Protein AF-A0AAU7WHI7-F1 (afdb_monomer)

Mean predicted aligned error: 7.65 Å

Solvent-accessible surface area (backbone atoms only — not comparable to full-atom values): 5288 Å² total; per-residue (Å²): 136,68,83,76,80,63,78,81,65,81,7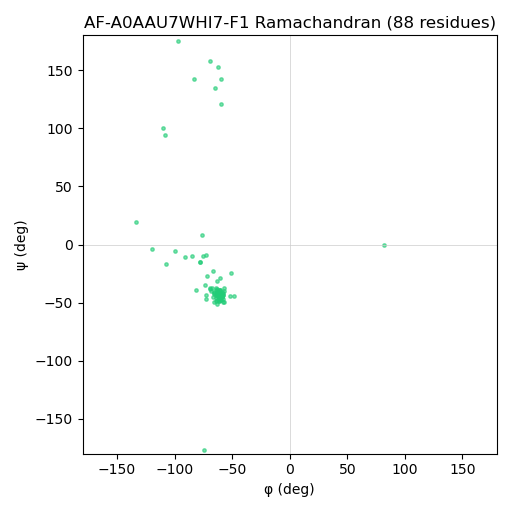4,52,69,70,57,50,53,52,50,53,45,38,50,53,40,58,71,68,45,51,70,71,54,47,50,51,53,50,51,52,53,51,55,52,51,48,39,46,75,72,47,94,64,87,50,40,70,67,58,51,52,55,50,52,54,48,53,42,54,51,44,36,53,51,49,53,53,52,52,54,49,55,54,54,54,60,64,73,78,112

Structure (mmCIF, N/CA/C/O backbone):
data_AF-A0AAU7WHI7-F1
#
_entry.id   AF-A0AAU7WHI7-F1
#
loop_
_atom_site.group_PDB
_atom_site.id
_atom_site.type_symbol
_atom_site.label_atom_id
_atom_site.label_alt_id
_atom_site.label_comp_id
_atom_site.label_asym_id
_atom_site.label_entity_id
_atom_site.label_seq_id
_atom_site.pdbx_PDB_ins_code
_atom_site.Cartn_x
_atom_site.Cartn_y
_atom_site.Cartn_z
_atom_site.occupancy
_atom_site.B_iso_or_equiv
_atom_site.auth_seq_id
_atom_site.auth_comp_id
_atom_site.auth_asym_id
_atom_site.auth_atom_id
_atom_site.pdbx_PDB_model_num
ATOM 1 N N . MET A 1 1 ? 23.864 1.587 -8.526 1.00 48.09 1 MET A N 1
ATOM 2 C CA . MET A 1 1 ? 23.681 2.351 -7.274 1.00 48.09 1 MET A CA 1
ATOM 3 C C . MET A 1 1 ? 24.639 1.775 -6.247 1.00 48.09 1 MET A C 1
ATOM 5 O O . MET A 1 1 ? 24.717 0.555 -6.141 1.00 48.09 1 MET A O 1
ATOM 9 N N . SER A 1 2 ? 25.451 2.620 -5.614 1.00 42.69 2 SER A N 1
ATOM 10 C CA . SER A 1 2 ? 26.477 2.195 -4.650 1.00 42.69 2 SER A CA 1
ATOM 11 C C . SER A 1 2 ? 25.840 2.003 -3.273 1.00 42.69 2 SER A C 1
ATOM 13 O O . SER A 1 2 ? 24.994 2.796 -2.870 1.00 42.69 2 SER A O 1
ATOM 15 N N . LYS A 1 3 ? 26.289 0.987 -2.527 1.00 44.62 3 LYS A N 1
ATOM 16 C CA . LYS A 1 3 ? 25.899 0.709 -1.129 1.00 44.62 3 LYS A CA 1
ATOM 17 C C . LYS A 1 3 ? 26.031 1.934 -0.202 1.00 44.62 3 LYS A C 1
ATOM 19 O O . LYS A 1 3 ? 25.314 2.026 0.785 1.00 44.62 3 LYS A O 1
ATOM 24 N N . SER A 1 4 ? 26.889 2.893 -0.557 1.00 51.88 4 SER A N 1
ATOM 25 C CA . SER A 1 4 ? 27.212 4.070 0.257 1.00 51.88 4 SER A CA 1
ATOM 26 C C . SER A 1 4 ? 26.141 5.171 0.291 1.00 51.88 4 SER A C 1
ATOM 28 O O . SER A 1 4 ? 26.277 6.104 1.075 1.00 51.88 4 SER A O 1
ATOM 30 N N . GLU A 1 5 ? 25.095 5.128 -0.544 1.00 51.97 5 GLU A N 1
ATOM 31 C CA . GLU A 1 5 ? 24.074 6.198 -0.580 1.00 51.97 5 GLU A CA 1
ATOM 32 C C . GLU A 1 5 ? 23.051 6.116 0.573 1.00 51.97 5 GLU A C 1
ATOM 34 O O . GLU A 1 5 ? 22.365 7.102 0.852 1.00 51.97 5 GLU A O 1
ATOM 39 N N . PHE A 1 6 ? 22.980 4.976 1.272 1.00 54.41 6 PHE A N 1
ATOM 40 C CA . PHE A 1 6 ? 22.018 4.727 2.356 1.00 54.41 6 PHE A CA 1
ATOM 41 C C . PHE A 1 6 ? 22.632 4.718 3.766 1.00 54.41 6 PHE A C 1
ATOM 43 O O . PHE A 1 6 ? 21.897 4.858 4.738 1.00 54.41 6 PHE A O 1
ATOM 50 N N . GLU A 1 7 ? 23.956 4.595 3.912 1.00 49.59 7 GLU A N 1
ATOM 51 C CA . GLU A 1 7 ? 24.595 4.290 5.208 1.00 49.59 7 GLU A CA 1
ATOM 52 C C . GLU A 1 7 ? 24.607 5.448 6.229 1.00 49.59 7 GLU A C 1
ATOM 54 O O . GLU A 1 7 ? 24.910 5.208 7.390 1.00 49.59 7 GLU A O 1
ATOM 59 N N . ASN A 1 8 ? 24.228 6.679 5.854 1.00 52.91 8 ASN A N 1
ATOM 60 C CA . ASN A 1 8 ? 24.307 7.853 6.746 1.00 52.91 8 ASN A CA 1
ATOM 61 C C . ASN A 1 8 ? 23.058 8.753 6.774 1.00 52.91 8 ASN A C 1
ATOM 63 O O . ASN A 1 8 ? 23.139 9.910 7.187 1.00 52.91 8 ASN A O 1
ATOM 67 N N . LYS A 1 9 ? 21.889 8.265 6.347 1.00 63.00 9 LYS A N 1
ATOM 68 C CA . LYS A 1 9 ? 20.636 9.027 6.478 1.00 63.00 9 LYS A CA 1
ATOM 69 C C . LYS A 1 9 ? 19.765 8.394 7.552 1.00 63.00 9 LYS A C 1
ATOM 71 O O . LYS A 1 9 ? 19.013 7.468 7.269 1.00 63.00 9 LYS A O 1
ATOM 76 N N . ILE A 1 10 ? 19.866 8.906 8.779 1.00 66.00 10 ILE A N 1
ATOM 77 C CA . ILE A 1 10 ? 18.822 8.680 9.783 1.00 66.00 10 ILE A CA 1
ATOM 78 C C . ILE A 1 10 ? 17.536 9.274 9.196 1.00 66.00 10 ILE A C 1
ATOM 80 O O . ILE A 1 10 ? 17.519 10.445 8.811 1.00 66.00 10 ILE A O 1
ATOM 84 N N . ALA A 1 11 ? 16.503 8.446 9.034 1.00 71.19 11 ALA A N 1
ATOM 85 C CA . ALA A 1 11 ? 15.200 8.907 8.572 1.00 71.19 11 ALA A CA 1
ATOM 86 C C . ALA A 1 11 ? 14.651 9.948 9.560 1.00 71.19 11 ALA A C 1
ATOM 88 O O . ALA A 1 11 ? 14.864 9.826 10.767 1.00 71.19 11 ALA A O 1
ATOM 89 N N . SER A 1 12 ? 13.971 10.982 9.061 1.00 82.00 12 SER A N 1
ATOM 90 C CA . SER A 1 12 ? 13.279 11.921 9.945 1.00 82.00 12 SER A CA 1
ATOM 91 C C . SER A 1 12 ? 12.186 11.197 10.732 1.00 82.00 12 SER A C 1
ATOM 93 O O . SER A 1 12 ? 11.626 10.211 10.254 1.00 82.00 12 SER A O 1
ATOM 95 N N . GLU A 1 13 ? 11.857 11.713 11.913 1.00 81.81 13 GLU A N 1
ATOM 96 C CA . GLU A 1 13 ? 10.748 11.214 12.738 1.00 81.81 13 GLU A CA 1
ATOM 97 C C . GLU A 1 13 ? 9.441 11.143 11.929 1.00 81.81 13 GLU A C 1
ATOM 99 O O . GLU A 1 13 ? 8.803 10.098 11.875 1.00 81.81 13 GLU A O 1
ATOM 104 N N . GLU A 1 14 ? 9.144 12.183 11.141 1.00 82.12 14 GLU A N 1
ATOM 105 C CA . GLU A 1 14 ? 7.992 12.207 10.227 1.00 82.12 14 GLU A CA 1
ATOM 106 C C . GLU A 1 14 ? 7.992 11.057 9.203 1.00 82.12 14 GLU A C 1
ATOM 108 O O . GLU A 1 14 ? 6.936 10.527 8.852 1.00 82.12 14 GLU A O 1
ATOM 113 N N . ALA A 1 15 ? 9.164 10.664 8.695 1.00 80.31 15 ALA A N 1
ATOM 114 C CA . ALA A 1 15 ? 9.273 9.571 7.733 1.00 80.31 15 ALA A CA 1
ATOM 115 C C . ALA A 1 15 ? 9.065 8.203 8.401 1.00 80.31 15 ALA A C 1
ATOM 117 O O . ALA A 1 15 ? 8.480 7.311 7.782 1.00 80.31 15 ALA A O 1
ATOM 118 N N . VAL A 1 16 ? 9.513 8.048 9.651 1.00 83.56 16 VAL A N 1
ATOM 119 C CA . VAL A 1 16 ? 9.268 6.848 10.464 1.00 83.56 16 VAL A CA 1
ATOM 120 C C . VAL A 1 16 ? 7.778 6.724 10.775 1.00 83.56 16 VAL A C 1
ATOM 122 O O . VAL A 1 16 ? 7.179 5.700 10.456 1.00 83.56 16 VAL A O 1
ATOM 125 N N . ASP A 1 17 ? 7.154 7.798 11.261 1.00 85.69 17 ASP A N 1
ATOM 126 C CA . ASP A 1 17 ? 5.717 7.834 11.548 1.00 85.69 17 ASP A CA 1
ATOM 127 C C . ASP A 1 17 ? 4.884 7.517 10.304 1.00 85.69 17 ASP A C 1
ATOM 129 O O . ASP A 1 17 ? 3.896 6.778 10.360 1.00 85.69 17 ASP A O 1
ATOM 133 N N . HIS A 1 18 ? 5.264 8.063 9.147 1.00 84.25 18 HIS A N 1
ATOM 134 C CA . HIS A 1 18 ? 4.581 7.759 7.895 1.00 84.25 18 HIS A CA 1
ATOM 135 C C . HIS A 1 18 ? 4.650 6.263 7.559 1.00 84.25 18 HIS A C 1
ATOM 137 O O . HIS A 1 18 ? 3.633 5.664 7.206 1.00 84.25 18 HIS A O 1
ATOM 143 N N . TYR A 1 19 ? 5.828 5.657 7.701 1.00 85.94 19 TYR A N 1
ATOM 144 C CA . TYR A 1 19 ? 6.036 4.240 7.429 1.00 85.94 19 TYR A CA 1
ATOM 145 C C . TYR A 1 19 ? 5.229 3.346 8.379 1.00 85.94 19 TYR A C 1
ATOM 147 O O . TYR A 1 19 ? 4.520 2.446 7.921 1.00 85.94 19 TYR A O 1
ATOM 155 N N . ASP A 1 20 ? 5.252 3.642 9.677 1.00 90.88 20 ASP A N 1
ATOM 156 C CA . ASP A 1 20 ? 4.499 2.891 10.682 1.00 90.88 20 ASP A CA 1
ATOM 157 C C . ASP A 1 20 ? 2.987 2.988 10.445 1.00 90.88 20 ASP A C 1
ATOM 159 O O . ASP A 1 20 ? 2.265 1.994 10.550 1.00 90.88 20 ASP A O 1
ATOM 163 N N . ASN A 1 21 ? 2.489 4.158 10.037 1.00 91.88 21 ASN A N 1
ATOM 164 C CA . ASN A 1 21 ? 1.082 4.336 9.681 1.00 91.88 21 ASN A CA 1
ATOM 165 C C . ASN A 1 21 ? 0.669 3.484 8.473 1.00 91.88 21 ASN A C 1
ATOM 167 O O . ASN A 1 21 ? -0.411 2.880 8.487 1.00 91.88 21 ASN A O 1
ATOM 171 N N . VAL A 1 22 ? 1.516 3.403 7.442 1.00 92.19 22 VAL A N 1
ATOM 172 C CA . VAL A 1 22 ? 1.268 2.537 6.281 1.00 92.19 22 VAL A CA 1
ATOM 173 C C . VAL A 1 22 ? 1.258 1.073 6.709 1.00 92.19 22 VAL A C 1
ATOM 175 O O . VAL A 1 22 ? 0.3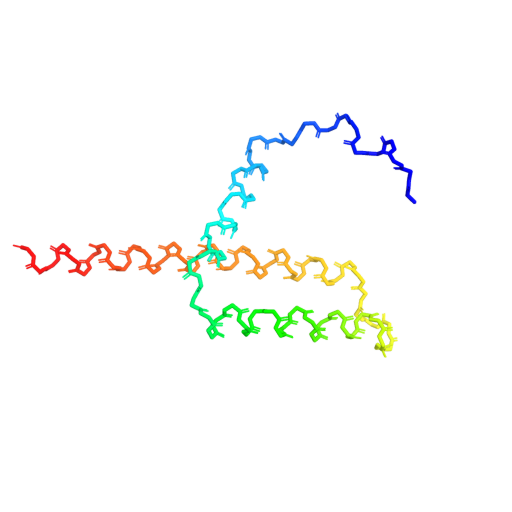07 0.365 6.382 1.00 92.19 22 VAL A O 1
ATOM 178 N N . LEU A 1 23 ? 2.256 0.623 7.476 1.00 92.19 23 LEU A N 1
ATOM 179 C CA . LEU A 1 23 ? 2.322 -0.757 7.965 1.00 92.19 23 LEU A CA 1
ATOM 180 C C . LEU A 1 23 ? 1.093 -1.137 8.791 1.00 92.19 23 LEU A C 1
ATOM 182 O O . LEU A 1 23 ? 0.492 -2.183 8.551 1.00 92.19 23 LEU A O 1
ATOM 186 N N . ASN A 1 24 ? 0.684 -0.275 9.721 1.00 93.31 24 ASN A N 1
ATOM 187 C CA . ASN A 1 24 ? -0.513 -0.494 10.526 1.00 93.31 24 ASN A CA 1
ATOM 188 C C . ASN A 1 24 ? -1.763 -0.610 9.651 1.00 93.31 24 ASN A C 1
ATOM 190 O O . ASN A 1 24 ? -2.573 -1.510 9.849 1.00 93.31 24 ASN A O 1
ATOM 194 N N . SER A 1 25 ? -1.888 0.246 8.637 1.00 93.06 25 SER A N 1
ATOM 195 C CA . SER A 1 25 ? -3.031 0.212 7.721 1.00 93.06 25 SER A CA 1
ATOM 196 C C . SER A 1 25 ? -3.038 -1.044 6.845 1.00 93.06 25 SER A C 1
ATOM 198 O O . SER A 1 25 ? -4.092 -1.625 6.611 1.00 93.06 25 SER A O 1
ATOM 200 N N . VAL A 1 26 ? -1.867 -1.516 6.406 1.00 92.25 26 VAL A N 1
ATOM 201 C CA . VAL A 1 26 ? -1.729 -2.783 5.670 1.00 92.25 26 VAL A CA 1
ATOM 202 C C . VAL A 1 26 ? -2.087 -3.981 6.553 1.00 92.25 26 VAL A C 1
ATOM 204 O O . VAL A 1 26 ? -2.775 -4.887 6.088 1.00 92.25 26 VAL A O 1
ATOM 207 N N . ASN A 1 27 ? -1.671 -3.981 7.821 1.00 92.56 27 ASN A N 1
ATOM 208 C CA . ASN A 1 27 ? -1.960 -5.063 8.768 1.00 92.56 2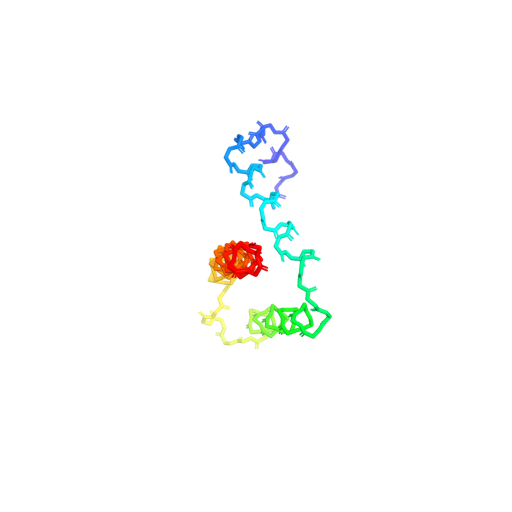7 ASN A CA 1
ATOM 209 C C . ASN A 1 27 ? -3.449 -5.184 9.118 1.00 92.56 27 ASN A C 1
ATOM 211 O O . ASN A 1 27 ? -3.899 -6.250 9.535 1.00 92.56 27 ASN A O 1
ATOM 215 N N . GLU A 1 28 ? -4.216 -4.109 8.953 1.00 91.81 28 GLU A N 1
ATOM 216 C CA . GLU A 1 28 ? -5.659 -4.096 9.199 1.00 91.81 28 GLU A CA 1
ATOM 217 C C . GLU A 1 28 ? -6.492 -4.569 8.003 1.00 91.81 28 GLU A C 1
ATOM 219 O O . GLU A 1 28 ? -7.691 -4.822 8.155 1.00 91.81 28 GLU A O 1
ATOM 224 N N . LEU A 1 29 ? -5.874 -4.735 6.829 1.00 93.19 29 LEU A N 1
ATOM 225 C CA . LEU A 1 29 ? -6.558 -5.249 5.649 1.00 93.19 29 LEU A CA 1
ATOM 226 C C . LEU A 1 29 ? -7.009 -6.692 5.863 1.00 93.19 29 LEU A C 1
ATOM 228 O O . LEU A 1 29 ? -6.246 -7.571 6.271 1.00 93.19 29 LEU A O 1
ATOM 232 N N . LYS A 1 30 ? -8.249 -6.982 5.474 1.00 93.38 30 LYS A N 1
ATOM 233 C CA . LYS A 1 30 ? -8.730 -8.362 5.374 1.00 93.38 30 LYS A CA 1
ATOM 234 C C . LYS A 1 30 ? -8.031 -9.062 4.217 1.00 93.38 30 LYS A C 1
ATOM 236 O O . LYS A 1 30 ? -7.643 -8.438 3.232 1.00 93.38 30 LYS A O 1
ATOM 241 N N . GLU A 1 31 ? -7.987 -10.390 4.260 1.00 94.00 31 GLU A N 1
ATOM 242 C CA . GLU A 1 31 ? -7.333 -11.213 3.231 1.00 94.00 31 GLU A CA 1
ATOM 243 C C . GLU A 1 31 ? -7.733 -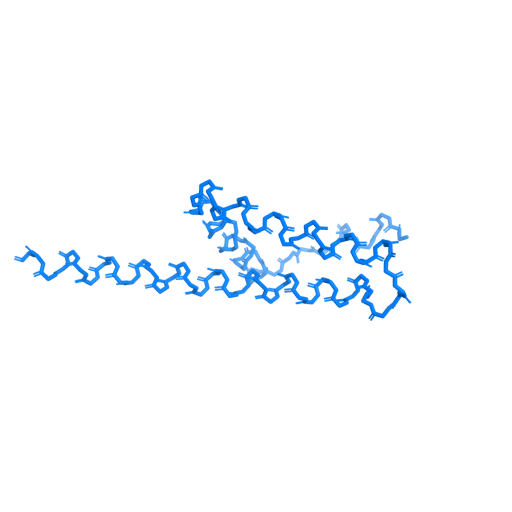10.826 1.793 1.00 94.00 31 GLU A C 1
ATOM 245 O O . GLU A 1 31 ? -6.880 -10.686 0.915 1.00 94.00 31 GLU A O 1
ATOM 250 N N . LYS A 1 32 ? -9.032 -10.603 1.543 1.00 95.12 32 LYS A N 1
ATOM 251 C CA . LYS A 1 32 ? -9.531 -10.204 0.215 1.00 95.12 32 LYS A CA 1
ATOM 252 C C . LYS A 1 32 ? -9.005 -8.835 -0.225 1.00 95.12 32 LYS A C 1
ATOM 254 O O . LYS A 1 32 ? -8.684 -8.672 -1.400 1.00 95.12 32 LYS A O 1
ATOM 259 N N . GLU A 1 33 ? -8.919 -7.883 0.697 1.00 92.38 33 GLU A N 1
ATOM 260 C CA . GLU A 1 33 ? -8.449 -6.516 0.447 1.00 92.38 33 GLU A CA 1
ATOM 261 C C . GLU A 1 33 ? -6.931 -6.512 0.227 1.00 92.38 33 GLU A C 1
ATOM 263 O O . GLU A 1 33 ? -6.461 -5.994 -0.785 1.00 92.38 33 GLU A O 1
ATOM 268 N N . ALA A 1 34 ? -6.173 -7.205 1.083 1.00 93.31 34 ALA A N 1
ATOM 269 C CA . ALA A 1 34 ? -4.730 -7.391 0.930 1.00 93.31 34 ALA A CA 1
ATOM 270 C C . ALA A 1 34 ? -4.381 -8.066 -0.409 1.00 93.31 34 ALA A C 1
ATOM 272 O O . ALA A 1 34 ? -3.492 -7.622 -1.138 1.00 93.31 34 ALA A O 1
ATOM 273 N N . LYS A 1 35 ? -5.134 -9.105 -0.796 1.00 95.50 35 LYS A N 1
ATOM 274 C CA . LYS A 1 35 ? -4.972 -9.775 -2.092 1.00 95.50 35 LYS A CA 1
ATOM 275 C C . LYS A 1 35 ? -5.288 -8.850 -3.267 1.00 95.50 35 LYS A C 1
ATOM 277 O O . LYS A 1 35 ? -4.629 -8.948 -4.302 1.00 95.50 35 LYS A O 1
ATOM 282 N N . ALA A 1 36 ? -6.293 -7.984 -3.145 1.00 94.44 36 ALA A N 1
ATOM 283 C CA . ALA A 1 36 ? -6.621 -7.006 -4.179 1.00 94.44 36 ALA A CA 1
ATOM 284 C C . ALA A 1 36 ? -5.504 -5.963 -4.337 1.00 94.44 36 ALA A C 1
ATOM 286 O O . ALA A 1 36 ? -5.070 -5.723 -5.464 1.00 94.44 36 ALA A O 1
ATOM 287 N N . LEU A 1 37 ? -4.984 -5.433 -3.224 1.00 93.31 37 LEU A N 1
ATOM 288 C CA . LEU A 1 37 ? -3.852 -4.506 -3.216 1.00 93.31 37 LEU A CA 1
ATOM 289 C C . LEU A 1 37 ? -2.617 -5.132 -3.881 1.00 93.31 37 LEU A C 1
ATOM 291 O O . LEU A 1 37 ? -2.055 -4.555 -4.810 1.00 93.31 37 LEU A O 1
ATOM 295 N N . LEU A 1 38 ? -2.247 -6.357 -3.492 1.00 95.56 38 LEU A N 1
ATOM 296 C CA . LEU A 1 38 ? -1.122 -7.076 -4.100 1.00 95.56 38 LEU A CA 1
ATOM 297 C C . LEU A 1 38 ? -1.308 -7.274 -5.606 1.00 95.56 38 LEU A C 1
ATOM 299 O O . LEU A 1 38 ? -0.386 -7.018 -6.374 1.00 95.56 38 LEU A O 1
ATOM 303 N N . LYS A 1 39 ? -2.501 -7.686 -6.057 1.00 96.62 39 LYS A N 1
ATOM 304 C CA . LYS A 1 39 ? -2.792 -7.838 -7.493 1.00 96.62 39 LYS A CA 1
ATOM 305 C C . LYS A 1 39 ? -2.607 -6.532 -8.261 1.00 96.62 39 LYS A C 1
ATOM 307 O O . LYS A 1 39 ? -2.071 -6.563 -9.364 1.00 96.62 39 LYS A O 1
ATOM 312 N N . GLN A 1 40 ? -3.038 -5.404 -7.696 1.00 94.94 40 GLN A N 1
ATOM 313 C CA . GLN A 1 40 ? -2.845 -4.094 -8.319 1.00 94.94 40 GLN A CA 1
ATOM 314 C C . GLN A 1 40 ? -1.360 -3.737 -8.427 1.00 94.94 40 GLN A C 1
ATOM 316 O O . GLN A 1 40 ? -0.929 -3.283 -9.486 1.00 94.94 40 GLN A O 1
ATOM 321 N N . ILE A 1 41 ? -0.576 -3.982 -7.372 1.00 95.31 41 ILE A N 1
ATOM 322 C CA . ILE A 1 41 ? 0.875 -3.752 -7.377 1.00 95.31 41 ILE A CA 1
ATOM 323 C C . ILE A 1 41 ? 1.547 -4.620 -8.447 1.00 95.31 41 ILE A C 1
ATOM 325 O O . ILE A 1 41 ? 2.299 -4.100 -9.270 1.00 95.31 41 ILE A O 1
ATOM 329 N N . TYR A 1 42 ? 1.232 -5.918 -8.495 1.00 95.88 42 TYR A N 1
ATOM 330 C CA . TYR A 1 42 ? 1.781 -6.834 -9.498 1.00 95.88 42 TYR A CA 1
ATOM 331 C C . TYR A 1 42 ? 1.409 -6.442 -10.927 1.00 95.88 42 TYR A C 1
ATOM 333 O O . TYR A 1 42 ? 2.275 -6.460 -11.793 1.00 95.88 42 TYR A O 1
ATOM 341 N N . ALA A 1 43 ? 0.158 -6.052 -11.179 1.00 94.88 43 ALA A N 1
ATOM 342 C CA . ALA A 1 43 ? -0.268 -5.611 -12.504 1.00 94.88 43 ALA A CA 1
ATOM 343 C C . ALA A 1 43 ? 0.514 -4.373 -12.967 1.00 94.88 43 ALA A C 1
ATOM 345 O O . ALA A 1 43 ? 0.949 -4.302 -14.111 1.00 94.88 43 ALA A O 1
ATOM 346 N N . ARG A 1 44 ? 0.747 -3.406 -12.071 1.00 94.56 44 ARG A N 1
ATOM 347 C CA . ARG A 1 44 ? 1.546 -2.217 -12.398 1.00 94.56 44 ARG A CA 1
ATOM 348 C C . ARG A 1 44 ? 3.020 -2.562 -12.617 1.00 94.56 44 ARG A C 1
ATOM 350 O O . ARG A 1 44 ? 3.615 -2.033 -13.548 1.00 94.56 44 ARG A O 1
ATOM 357 N N . LEU A 1 45 ? 3.594 -3.459 -11.812 1.00 95.56 45 LEU A N 1
ATOM 358 C CA . LEU A 1 45 ? 4.958 -3.962 -12.020 1.00 95.56 45 LEU A CA 1
ATOM 359 C C . LEU A 1 45 ? 5.107 -4.667 -13.372 1.00 95.56 45 LEU A C 1
ATOM 361 O O . LEU A 1 45 ? 6.097 -4.447 -14.062 1.00 95.56 45 LEU A O 1
ATOM 365 N N . ASP A 1 46 ? 4.121 -5.469 -13.768 1.00 95.50 46 ASP A N 1
ATOM 366 C CA . ASP A 1 46 ? 4.100 -6.131 -15.073 1.00 95.50 46 ASP A CA 1
ATOM 367 C C . ASP A 1 46 ? 4.095 -5.111 -16.221 1.00 95.50 46 ASP A C 1
ATOM 369 O O . ASP A 1 46 ? 4.885 -5.233 -17.152 1.00 95.50 46 ASP A O 1
ATOM 373 N N . ILE A 1 47 ? 3.307 -4.035 -16.107 1.00 95.12 47 ILE A N 1
ATOM 374 C CA . ILE A 1 47 ? 3.320 -2.935 -17.083 1.00 95.12 47 ILE A CA 1
ATOM 375 C C . ILE A 1 47 ? 4.697 -2.252 -17.131 1.00 95.12 47 ILE A C 1
ATOM 377 O O . ILE A 1 47 ? 5.178 -1.951 -18.221 1.00 95.12 47 ILE A O 1
ATOM 381 N N . VAL A 1 48 ? 5.354 -2.024 -15.987 1.00 96.06 48 VAL A N 1
ATOM 382 C CA . VAL A 1 48 ? 6.709 -1.433 -15.963 1.00 96.06 48 VAL A CA 1
ATOM 383 C C . VAL A 1 48 ? 7.724 -2.327 -16.682 1.00 96.06 48 VAL A C 1
ATOM 385 O O . VAL A 1 48 ? 8.606 -1.816 -17.369 1.00 96.06 48 VAL A O 1
ATOM 388 N N . LEU A 1 49 ? 7.626 -3.648 -16.513 1.00 95.00 49 LEU A N 1
ATOM 389 C CA . LEU A 1 49 ? 8.591 -4.604 -17.062 1.00 95.00 49 LEU A CA 1
ATOM 390 C C . LEU A 1 49 ? 8.339 -4.935 -18.537 1.00 95.00 49 LEU A C 1
ATOM 392 O O . LEU A 1 49 ? 9.292 -5.078 -19.299 1.00 95.00 49 LEU A O 1
ATOM 396 N N . ASN A 1 50 ? 7.071 -5.069 -18.921 1.00 96.06 50 ASN A N 1
ATOM 397 C CA . ASN A 1 50 ? 6.656 -5.655 -20.197 1.00 96.06 50 ASN A CA 1
ATOM 398 C C . ASN A 1 50 ? 5.863 -4.684 -21.089 1.00 96.06 50 ASN A C 1
ATOM 400 O O . ASN A 1 50 ? 5.491 -5.038 -22.207 1.00 96.06 50 ASN A O 1
ATOM 404 N N . GLY A 1 51 ? 5.572 -3.472 -20.610 1.00 91.75 51 GLY A N 1
ATOM 405 C CA . GLY A 1 51 ? 4.832 -2.459 -21.356 1.00 91.75 51 GLY A CA 1
ATOM 406 C C . GLY A 1 51 ? 5.645 -1.780 -22.462 1.00 91.75 51 GLY A C 1
ATOM 407 O O . GLY A 1 51 ? 6.813 -2.065 -22.706 1.00 91.75 51 GLY A O 1
ATOM 408 N N . ASN A 1 52 ? 5.022 -0.804 -23.119 1.00 92.12 52 ASN A N 1
ATOM 409 C CA . ASN A 1 52 ? 5.621 -0.001 -24.196 1.00 92.12 52 ASN A CA 1
ATOM 410 C C . ASN A 1 52 ? 6.614 1.080 -23.705 1.00 92.12 52 ASN A C 1
ATOM 412 O O . ASN A 1 52 ? 7.035 1.925 -24.491 1.00 92.12 52 ASN A O 1
ATOM 416 N N . GLY A 1 53 ? 6.960 1.088 -22.413 1.00 88.75 53 GLY A N 1
ATO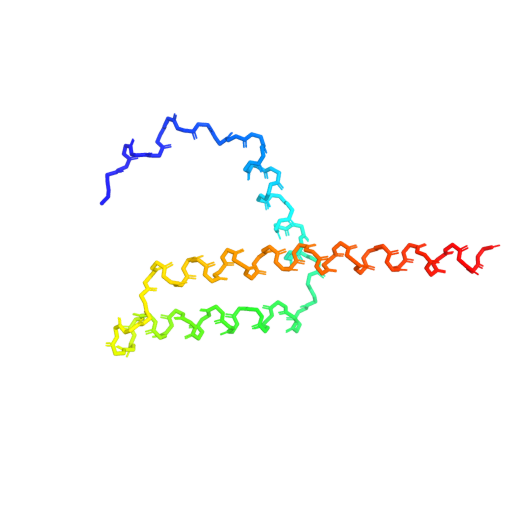M 417 C CA . GLY A 1 53 ? 7.839 2.084 -21.794 1.00 88.75 53 GLY A CA 1
ATOM 418 C C . GLY A 1 53 ? 7.165 3.408 -21.406 1.00 88.75 53 GLY A C 1
ATOM 419 O O . GLY A 1 53 ? 7.829 4.274 -20.841 1.00 88.75 53 GLY A O 1
ATOM 420 N N . GLU A 1 54 ? 5.860 3.590 -21.646 1.00 90.81 54 GLU A N 1
ATOM 421 C CA . GLU A 1 54 ? 5.143 4.811 -21.234 1.00 90.81 54 GLU A CA 1
ATOM 422 C C . GLU A 1 54 ? 4.933 4.894 -19.715 1.00 90.81 54 GLU A C 1
ATOM 424 O O . GLU A 1 54 ? 4.827 5.992 -19.154 1.00 90.81 54 GLU A O 1
ATOM 429 N N . TYR A 1 55 ? 4.879 3.744 -19.042 1.00 94.31 55 TYR A N 1
ATOM 430 C CA . TYR A 1 55 ? 4.753 3.628 -17.594 1.00 94.31 55 TYR A CA 1
ATOM 431 C C . TYR A 1 55 ? 6.063 3.101 -17.002 1.00 94.31 55 TYR A C 1
ATOM 433 O O . TYR A 1 55 ? 6.357 1.912 -17.071 1.00 94.31 55 TYR A O 1
ATOM 441 N N . ASP A 1 56 ? 6.871 4.011 -16.458 1.00 94.12 56 ASP A N 1
ATOM 442 C CA . ASP A 1 56 ? 8.207 3.709 -15.945 1.00 94.12 56 ASP A CA 1
ATOM 443 C C . ASP A 1 56 ? 8.231 3.489 -14.422 1.00 94.12 56 ASP A C 1
ATOM 445 O O . ASP A 1 56 ? 7.243 3.683 -13.705 1.00 94.12 56 ASP A O 1
ATOM 449 N N . SER A 1 57 ? 9.400 3.106 -13.904 1.00 93.75 57 SER A N 1
ATOM 450 C CA . SER A 1 57 ? 9.600 2.866 -12.472 1.00 93.75 57 SER A CA 1
ATOM 451 C C . SER A 1 57 ? 9.339 4.102 -11.605 1.00 93.75 57 SER A C 1
ATOM 453 O O . SER A 1 57 ? 8.907 3.960 -10.464 1.00 93.75 57 SER A O 1
ATOM 455 N N . LYS A 1 58 ? 9.547 5.321 -12.122 1.00 94.38 58 LYS A N 1
ATOM 456 C CA . LYS A 1 58 ? 9.290 6.558 -11.369 1.00 94.38 58 LYS A CA 1
ATOM 457 C C . LYS A 1 58 ? 7.793 6.812 -11.226 1.00 94.38 58 LYS A C 1
ATOM 459 O O . LYS A 1 58 ? 7.344 7.156 -10.134 1.00 94.38 58 LYS A O 1
ATOM 464 N N . LYS A 1 59 ? 7.024 6.624 -12.303 1.00 94.62 59 LYS A N 1
ATOM 465 C CA . LYS A 1 59 ? 5.557 6.707 -12.278 1.00 94.62 59 LYS A CA 1
ATOM 466 C C . LYS A 1 59 ? 4.972 5.647 -11.351 1.00 94.62 59 LYS A C 1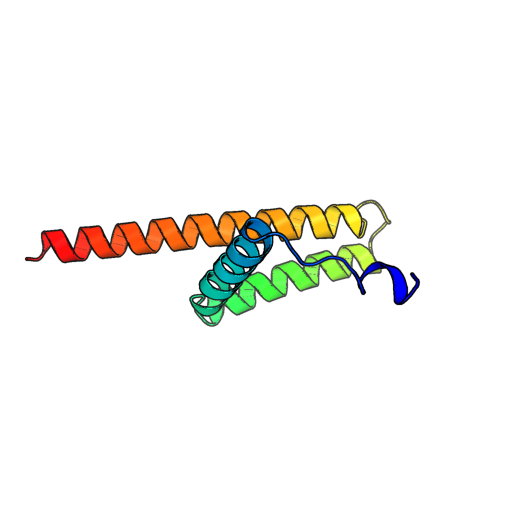
ATOM 468 O O . LYS A 1 59 ? 4.141 5.980 -10.514 1.00 94.62 59 LYS A O 1
ATOM 473 N N . PHE A 1 60 ? 5.484 4.419 -11.424 1.00 95.19 60 PHE A N 1
ATOM 474 C CA . PHE A 1 60 ? 5.095 3.345 -10.515 1.00 95.19 60 PHE A CA 1
ATOM 475 C C . PHE A 1 60 ? 5.311 3.698 -9.040 1.00 95.19 60 PHE A C 1
ATOM 477 O O . PHE A 1 60 ? 4.385 3.562 -8.245 1.00 95.19 60 PHE A O 1
ATOM 484 N N . LEU A 1 61 ? 6.498 4.191 -8.672 1.00 94.31 61 LEU A N 1
ATOM 485 C CA . LEU A 1 61 ? 6.790 4.556 -7.282 1.00 94.31 61 LEU A CA 1
ATOM 486 C C . LEU A 1 61 ? 5.897 5.697 -6.781 1.00 94.31 61 LEU A C 1
ATOM 488 O O . LEU A 1 61 ? 5.396 5.622 -5.662 1.00 94.31 61 LEU A O 1
ATOM 492 N N . LYS A 1 62 ? 5.655 6.719 -7.611 1.00 94.56 62 LYS A N 1
ATOM 493 C CA . LYS A 1 62 ? 4.769 7.839 -7.261 1.00 94.56 62 LYS A CA 1
ATOM 494 C C . LYS A 1 62 ? 3.329 7.379 -7.038 1.00 94.56 62 LYS A C 1
ATOM 496 O O . LYS A 1 62 ? 2.678 7.817 -6.092 1.00 94.56 62 LYS A O 1
ATOM 501 N N . ASP A 1 63 ? 2.837 6.497 -7.900 1.00 94.19 63 ASP A N 1
ATOM 502 C CA . ASP A 1 63 ? 1.496 5.942 -7.760 1.00 94.19 63 ASP A CA 1
ATOM 503 C C . ASP A 1 63 ? 1.376 5.070 -6.508 1.00 94.19 63 ASP A C 1
ATOM 505 O O . ASP A 1 63 ? 0.387 5.170 -5.787 1.00 94.19 63 ASP A O 1
ATOM 509 N N . LEU A 1 64 ? 2.384 4.237 -6.237 1.00 93.69 64 LEU A N 1
ATOM 510 C CA . LEU A 1 64 ? 2.410 3.362 -5.068 1.00 93.69 64 LEU A CA 1
ATOM 511 C C . LEU A 1 64 ? 2.415 4.171 -3.763 1.00 93.69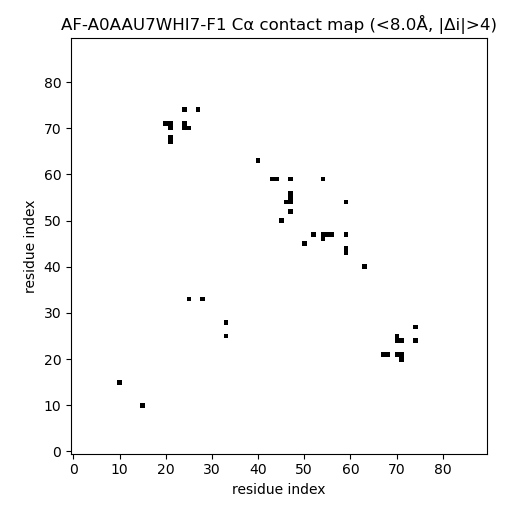 64 LEU A C 1
ATOM 513 O O . LEU A 1 64 ? 1.661 3.862 -2.843 1.00 93.69 64 LEU A O 1
ATOM 517 N N . GLU A 1 65 ? 3.207 5.245 -3.706 1.00 91.62 65 GLU A N 1
ATOM 518 C CA . GLU A 1 65 ? 3.197 6.193 -2.588 1.00 91.62 65 GLU A CA 1
ATOM 519 C C . GLU 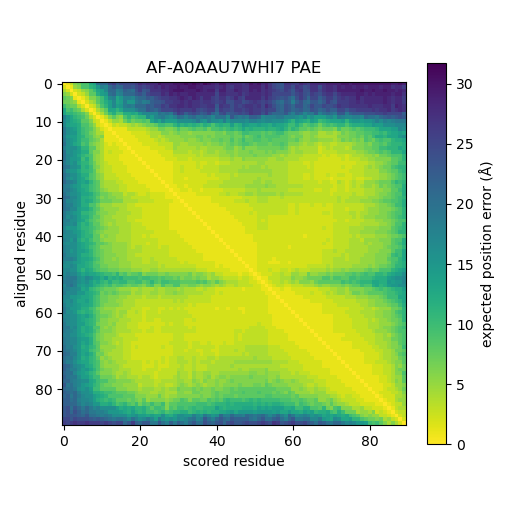A 1 65 ? 1.807 6.824 -2.397 1.00 91.62 65 GLU A C 1
ATOM 521 O O . GLU A 1 65 ? 1.310 6.910 -1.273 1.00 91.62 65 GLU A O 1
ATOM 526 N N . GLY A 1 66 ? 1.149 7.224 -3.491 1.00 92.94 66 GLY A N 1
ATOM 527 C CA . GLY A 1 66 ? -0.220 7.744 -3.461 1.00 92.94 66 GLY A CA 1
ATOM 528 C C . GLY A 1 66 ? -1.224 6.730 -2.909 1.00 92.94 66 GLY A C 1
ATOM 529 O O . GLY A 1 66 ? -1.985 7.055 -1.999 1.00 92.94 66 GLY A O 1
ATOM 530 N N . GLN A 1 67 ? -1.171 5.484 -3.386 1.00 93.00 67 GLN A N 1
ATOM 531 C CA . GLN A 1 67 ? -2.048 4.410 -2.909 1.00 93.00 67 GLN A CA 1
ATOM 532 C C . GLN A 1 67 ? -1.870 4.138 -1.410 1.00 93.00 67 GLN A C 1
ATOM 534 O O . GLN A 1 67 ? -2.854 3.920 -0.705 1.00 93.00 67 GLN A O 1
ATOM 539 N N . PHE A 1 68 ? -0.638 4.174 -0.895 1.00 92.69 68 PHE A N 1
ATOM 540 C CA . PHE A 1 68 ? -0.399 3.994 0.538 1.00 92.69 68 PHE A CA 1
ATOM 541 C C . PHE A 1 68 ? -0.910 5.166 1.380 1.00 92.69 68 PHE A C 1
ATOM 543 O O . PHE A 1 68 ? -1.482 4.936 2.446 1.00 92.69 68 PHE A O 1
ATOM 550 N N . LYS A 1 69 ? -0.784 6.410 0.902 1.00 91.62 69 LYS A N 1
ATOM 551 C CA . LYS A 1 69 ? -1.381 7.578 1.574 1.00 91.62 69 LYS A CA 1
ATOM 552 C C . LYS A 1 69 ? -2.903 7.465 1.651 1.00 91.62 69 LYS A C 1
ATOM 554 O O . LYS A 1 69 ? -3.475 7.649 2.723 1.00 91.62 69 LYS A O 1
ATOM 559 N N . GLU A 1 70 ? -3.549 7.099 0.546 1.00 92.00 70 GLU A N 1
ATOM 560 C CA . GLU A 1 70 ? -4.998 6.869 0.509 1.00 92.00 70 GLU A CA 1
ATOM 561 C C . GLU A 1 70 ? -5.424 5.749 1.466 1.00 92.00 70 GLU A C 1
ATOM 563 O O . GLU A 1 70 ? -6.408 5.900 2.192 1.00 92.00 70 GLU A O 1
ATOM 568 N N . LEU A 1 71 ? -4.660 4.654 1.529 1.00 92.50 71 LEU A N 1
ATOM 569 C CA . LEU A 1 71 ? -4.926 3.545 2.444 1.00 92.50 71 LEU A CA 1
ATOM 570 C C . LEU A 1 71 ? -4.921 3.996 3.914 1.00 92.50 71 LEU A C 1
ATOM 572 O O . LEU A 1 71 ? -5.833 3.640 4.666 1.00 92.50 71 LEU A O 1
ATOM 576 N N . VAL A 1 72 ? -3.938 4.806 4.319 1.00 90.81 72 VAL A N 1
ATOM 577 C CA . VAL A 1 72 ? -3.869 5.367 5.680 1.00 90.81 72 VAL A CA 1
ATOM 578 C C . VAL A 1 72 ? -5.091 6.237 5.974 1.00 90.81 72 VAL A C 1
ATOM 580 O O . VAL A 1 72 ? -5.711 6.112 7.034 1.00 90.81 72 VAL A O 1
ATOM 583 N N . GLU A 1 73 ? -5.486 7.096 5.032 1.00 92.19 73 GLU A N 1
ATOM 584 C CA . GLU A 1 73 ? -6.655 7.957 5.209 1.00 92.19 73 GLU A CA 1
ATOM 585 C C . GLU A 1 73 ? -7.963 7.175 5.347 1.00 92.19 73 GLU A C 1
ATOM 587 O O . GLU A 1 73 ? -8.786 7.506 6.207 1.00 92.19 73 GLU A O 1
ATOM 592 N N . VAL A 1 74 ? -8.169 6.161 4.504 1.00 90.19 74 VAL A N 1
ATOM 593 C CA . VAL A 1 74 ? -9.365 5.310 4.541 1.00 90.19 74 VAL A CA 1
ATOM 594 C C . VAL A 1 74 ? -9.423 4.548 5.859 1.00 90.19 74 VAL A C 1
ATOM 596 O O . VAL A 1 74 ? -10.438 4.612 6.552 1.00 90.19 74 VAL A O 1
ATOM 599 N N . THR A 1 75 ? -8.313 3.930 6.265 1.00 89.56 75 THR A N 1
ATOM 600 C CA . THR A 1 75 ? -8.216 3.185 7.528 1.00 89.56 75 THR A CA 1
ATOM 601 C C . THR A 1 75 ? -8.541 4.079 8.726 1.00 89.56 75 THR A C 1
ATOM 603 O O . THR A 1 75 ? -9.327 3.708 9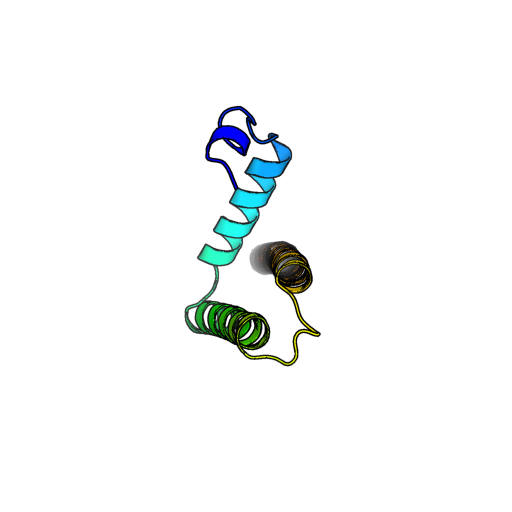.602 1.00 89.56 75 THR A O 1
ATOM 606 N N . ARG A 1 76 ? -8.013 5.312 8.748 1.00 90.81 76 ARG A N 1
ATOM 607 C CA . ARG A 1 76 ? -8.337 6.296 9.791 1.00 90.81 76 ARG A CA 1
ATOM 608 C C . ARG A 1 76 ? -9.834 6.622 9.826 1.00 90.81 76 ARG A C 1
ATOM 610 O O . ARG A 1 76 ? -10.434 6.588 10.900 1.00 90.81 76 ARG A O 1
ATOM 617 N N . LYS A 1 77 ? -10.448 6.903 8.670 1.00 92.19 77 LYS A N 1
ATOM 618 C CA . LYS A 1 77 ? -11.887 7.218 8.567 1.00 92.19 77 LYS A CA 1
ATOM 619 C C . LYS A 1 77 ? -12.764 6.057 9.041 1.00 92.19 77 LYS A C 1
ATOM 621 O O . LYS A 1 77 ? -13.765 6.284 9.718 1.00 92.19 77 LYS A O 1
ATOM 626 N N . GLU A 1 78 ? -12.389 4.818 8.732 1.00 90.25 78 GLU A N 1
ATOM 627 C CA . GLU A 1 78 ? -13.116 3.635 9.198 1.00 90.25 78 GLU A CA 1
ATOM 628 C C . GLU A 1 78 ? -13.043 3.460 10.718 1.00 90.25 78 GLU A C 1
ATOM 630 O O . GLU A 1 78 ? -14.059 3.164 11.350 1.00 90.25 78 GLU A O 1
ATOM 635 N N . LYS A 1 79 ? -11.872 3.690 11.326 1.00 88.94 79 LYS A N 1
ATOM 636 C CA . LYS A 1 79 ? -11.721 3.667 12.791 1.00 88.94 79 LYS A CA 1
ATOM 637 C C . LYS A 1 79 ? -12.580 4.727 13.469 1.00 88.94 79 LYS A C 1
ATOM 639 O O . LYS A 1 79 ? -13.263 4.432 14.448 1.00 88.94 79 LYS A O 1
ATOM 644 N N . GLU A 1 80 ? -12.569 5.951 12.945 1.00 91.44 80 GLU A N 1
ATOM 645 C CA . GLU A 1 80 ? -13.399 7.042 13.465 1.00 91.44 80 GLU A CA 1
ATOM 646 C C . GLU A 1 80 ? -14.890 6.717 13.368 1.00 91.44 80 GLU A C 1
ATOM 648 O O . GLU A 1 80 ? -15.645 7.013 14.295 1.00 91.44 80 GLU A O 1
ATOM 653 N N . LYS A 1 81 ? -15.315 6.082 12.270 1.00 91.94 81 LYS A N 1
ATOM 654 C CA . LYS A 1 81 ? -16.699 5.645 12.086 1.00 91.94 81 LYS A CA 1
ATOM 655 C C . LYS A 1 81 ? -17.100 4.599 13.129 1.00 91.94 81 LYS A C 1
ATOM 657 O O . LYS A 1 81 ? -18.076 4.822 13.838 1.00 91.94 81 LYS A O 1
ATOM 662 N N . LYS A 1 82 ? -16.302 3.537 13.298 1.00 89.94 82 LYS A N 1
ATOM 663 C CA . LYS A 1 82 ? -16.542 2.492 14.314 1.00 89.94 82 LYS A CA 1
ATOM 664 C C . LYS A 1 82 ? -16.608 3.069 15.730 1.00 89.94 82 LYS A C 1
ATOM 666 O O . LYS A 1 82 ? -17.454 2.680 16.524 1.00 89.94 82 LYS A O 1
ATOM 671 N N . LYS A 1 83 ? -15.740 4.037 16.050 1.00 89.25 83 LYS A N 1
ATOM 672 C CA . LYS A 1 83 ? -15.751 4.707 17.359 1.00 89.25 83 LYS A CA 1
ATOM 673 C C . LYS A 1 83 ? -17.054 5.473 17.607 1.00 89.25 83 LYS A C 1
ATOM 675 O O . LYS A 1 83 ? -17.564 5.434 18.719 1.00 89.25 83 LYS A O 1
ATOM 680 N N . LYS A 1 84 ? -17.579 6.169 16.592 1.00 88.75 84 LYS A N 1
ATOM 681 C CA . LYS A 1 84 ? -18.847 6.911 16.693 1.00 88.75 84 LYS A CA 1
ATOM 682 C C . LYS A 1 84 ? -20.055 5.985 16.820 1.00 88.75 84 LYS A C 1
ATOM 684 O O . LYS A 1 84 ? -20.967 6.313 17.564 1.00 88.75 84 LYS A O 1
ATOM 689 N N . GLU A 1 85 ? -20.049 4.858 16.111 1.00 86.50 85 GLU A N 1
ATOM 690 C CA . GLU A 1 85 ? -21.103 3.838 16.203 1.00 86.50 85 GLU A CA 1
ATOM 691 C C . GLU A 1 85 ? -21.174 3.262 17.626 1.00 86.50 85 GLU A C 1
ATOM 693 O O . GLU A 1 85 ? -22.231 3.310 18.243 1.00 86.50 85 GLU A O 1
ATOM 698 N N . ASN A 1 86 ? -20.034 2.875 18.208 1.00 78.88 86 ASN A N 1
ATOM 699 C CA . ASN A 1 86 ? -19.991 2.336 19.572 1.00 78.88 86 ASN A CA 1
ATOM 700 C C . ASN A 1 86 ? -20.440 3.343 20.650 1.00 78.88 86 ASN A C 1
ATOM 702 O O . ASN A 1 86 ? -21.002 2.943 21.657 1.00 78.88 86 ASN A O 1
ATOM 706 N N . GLN A 1 87 ? -20.205 4.646 20.453 1.00 76.12 87 GLN A N 1
ATOM 707 C CA . GLN A 1 87 ? -20.636 5.698 21.389 1.00 76.12 87 GLN A CA 1
ATOM 708 C C . GLN A 1 87 ? -22.129 6.044 21.288 1.00 76.12 87 GLN A C 1
ATOM 710 O O . GLN A 1 87 ? -22.641 6.742 22.154 1.00 76.12 87 GLN A O 1
ATOM 715 N N . ALA A 1 88 ? -22.807 5.630 20.216 1.00 69.00 88 ALA A N 1
ATOM 716 C CA . ALA A 1 88 ? -24.240 5.854 20.032 1.00 69.00 88 ALA A CA 1
ATOM 717 C C . ALA A 1 88 ? -25.098 4.703 20.592 1.00 69.00 88 ALA A C 1
ATOM 719 O O . ALA A 1 88 ? -26.319 4.836 20.659 1.00 69.00 88 ALA A O 1
ATOM 720 N N . GLU A 1 89 ? -24.468 3.584 20.956 1.00 62.88 89 GLU A N 1
ATOM 721 C CA . GLU A 1 89 ? -25.109 2.386 21.512 1.00 62.88 89 GLU A CA 1
ATOM 722 C C . GLU A 1 89 ? -25.006 2.299 23.053 1.00 62.88 89 GLU A C 1
ATOM 724 O O . GLU A 1 89 ? -25.625 1.413 23.645 1.00 62.88 89 GLU A O 1
ATOM 729 N N . GLU A 1 90 ? -24.270 3.220 23.693 1.00 54.34 90 GLU A N 1
ATOM 730 C CA . GLU A 1 90 ? -24.142 3.403 25.156 1.00 54.34 90 GLU A CA 1
ATOM 731 C C . GLU A 1 90 ? -25.024 4.553 25.673 1.00 54.34 90 GLU A C 1
ATOM 733 O O . GLU A 1 90 ? -25.620 4.387 26.764 1.00 54.34 90 GLU A O 1
#

Secondary structure (DSSP, 8-state):
--GGGSTT-PPPHHHHHHHHHHHHHHHTS-HHHHHHHHHHHHHHHHHHHHS-SSS-HHHHHHHHHHHHHHHHHHHHHHHHHHHHHHHH--

pLDDT: mean 85.94, std 13.91, range [42.69, 96.62]

Foldseek 3Di:
DDPPPPPPDDDDPVVVVLVVLLVVLLVPDDPVRNVVLVVVLVVLVCCQVPNPNPRHPVNSVVVNSVVSVVSSVVSVVVVVVVVVVVVVVD

Organism: NCBI:txid2824910

Sequence (90 aa):
MSKSEFENKIASEEAVDHYDNVLNSVNELKEKEAKALLKQIYARLDIVLNGNGEYDSKKFLKDLEGQFKELVEVTRKEKEKKKKENQAEE

Radius of gyration: 17.47 Å; Cα contacts (8 Å, |Δi|>4): 24; chains: 1; bounding box: 52×23×49 Å